Protein AF-A0AAU1NSQ8-F1 (afdb_monomer_lite)

Secondary structure (DSSP, 8-state):
--HHHHHHHHHHHHHHHTTT-HHHHHHHHT-S-HHHHIIIIITS-TT-HHHHHHHHHHTT---

Foldseek 3Di:
DDPVVCLQVQLQVQCVVVVNPLVSSCVSSVHPDSVVSCVVPVPDDPPPPVVVVVVCVVVVHDD

Radius of gyration: 11.73 Å; chains: 1; bounding box: 28×21×26 Å

Structure (mmCIF, N/CA/C/O backbone):
data_AF-A0AAU1NSQ8-F1
#
_entry.id   AF-A0AAU1NSQ8-F1
#
loop_
_atom_site.group_PDB
_atom_site.id
_atom_site.type_symbol
_atom_site.label_atom_id
_atom_site.label_alt_id
_atom_site.label_comp_id
_atom_site.label_asym_id
_atom_site.label_entity_id
_atom_site.label_seq_id
_atom_site.pdbx_PDB_ins_code
_atom_site.Cartn_x
_atom_site.Cartn_y
_atom_site.Cartn_z
_atom_site.occupancy
_atom_site.B_iso_or_equiv
_atom_site.auth_seq_id
_atom_site.auth_comp_id
_atom_site.auth_asym_id
_atom_site.auth_atom_id
_atom_site.pdbx_PDB_model_num
ATOM 1 N N . MET A 1 1 ? -13.627 5.985 5.366 1.00 72.75 1 MET A N 1
ATOM 2 C CA . MET A 1 1 ? -12.237 5.497 5.295 1.00 72.75 1 MET A CA 1
ATOM 3 C C . MET A 1 1 ? -11.302 6.624 5.710 1.00 72.75 1 MET A C 1
ATOM 5 O O . MET A 1 1 ? -11.457 7.734 5.209 1.00 72.75 1 MET A O 1
ATOM 9 N N . LYS A 1 2 ? -10.400 6.384 6.668 1.00 87.19 2 LYS A N 1
ATOM 10 C CA . LYS A 1 2 ? -9.392 7.380 7.076 1.00 87.19 2 LYS A CA 1
ATOM 11 C C . LYS A 1 2 ? -8.290 7.476 6.003 1.00 87.19 2 LYS A C 1
ATOM 13 O O . LYS A 1 2 ? -8.051 6.480 5.322 1.00 87.19 2 LYS A O 1
ATOM 18 N N . PRO A 1 3 ? -7.588 8.617 5.846 1.00 90.44 3 PRO A N 1
ATOM 19 C CA . PRO A 1 3 ? -6.586 8.778 4.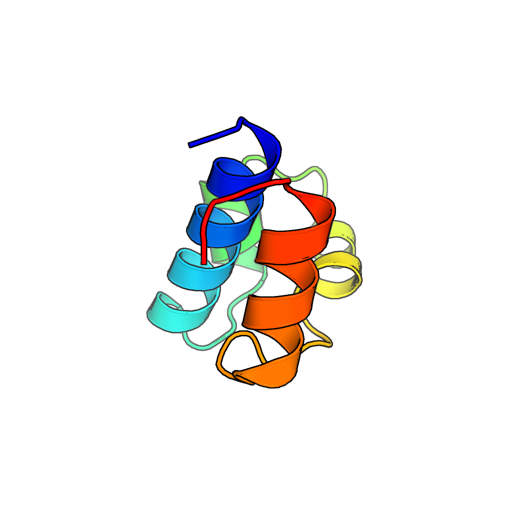784 1.00 90.44 3 PRO A CA 1
ATOM 20 C C . PRO A 1 3 ? -5.503 7.686 4.756 1.00 90.44 3 PRO A C 1
ATOM 22 O O . PRO A 1 3 ? -5.116 7.231 3.684 1.00 90.44 3 PRO A O 1
ATOM 25 N N . HIS A 1 4 ? -5.050 7.214 5.922 1.00 88.12 4 HIS A N 1
ATOM 26 C CA . HIS A 1 4 ? -4.076 6.121 6.014 1.00 88.12 4 HIS A CA 1
ATOM 27 C C . HIS A 1 4 ? -4.650 4.774 5.554 1.00 88.12 4 HIS A C 1
ATOM 29 O O . HIS A 1 4 ? -3.969 4.050 4.836 1.00 88.12 4 HIS A O 1
ATOM 35 N N . ALA A 1 5 ? -5.904 4.473 5.906 1.00 88.69 5 ALA A N 1
ATOM 36 C CA . ALA A 1 5 ? -6.580 3.239 5.516 1.00 88.69 5 ALA A CA 1
ATOM 37 C C . ALA A 1 5 ? -6.778 3.198 3.996 1.00 88.69 5 ALA A C 1
ATOM 39 O O . ALA A 1 5 ? -6.526 2.175 3.363 1.00 88.69 5 ALA A O 1
ATOM 40 N N . PHE A 1 6 ? -7.125 4.345 3.395 1.00 90.62 6 PHE A N 1
ATOM 41 C CA . PHE A 1 6 ? -7.185 4.492 1.940 1.00 90.62 6 PHE A CA 1
ATOM 42 C C . PHE A 1 6 ? -5.828 4.245 1.293 1.00 90.62 6 PHE A C 1
ATOM 44 O O . PHE A 1 6 ? -5.723 3.410 0.402 1.00 90.62 6 PHE A O 1
ATOM 51 N N . ARG A 1 7 ? -4.779 4.931 1.762 1.00 91.06 7 ARG A N 1
ATOM 52 C CA . ARG A 1 7 ? -3.436 4.800 1.185 1.00 91.06 7 ARG A CA 1
ATOM 53 C C . ARG A 1 7 ? -2.908 3.366 1.281 1.00 91.06 7 ARG A C 1
ATOM 55 O O . ARG A 1 7 ? -2.275 2.894 0.339 1.00 91.06 7 ARG A O 1
ATOM 62 N N . HIS A 1 8 ? -3.181 2.688 2.397 1.00 90.38 8 HIS A N 1
ATOM 63 C CA . HIS A 1 8 ? -2.815 1.291 2.595 1.00 90.38 8 HIS A CA 1
ATOM 64 C C . HIS A 1 8 ? -3.587 0.375 1.639 1.00 90.38 8 HIS A C 1
ATOM 66 O O . HIS A 1 8 ? -2.970 -0.288 0.815 1.00 90.38 8 HIS A O 1
ATOM 72 N N . THR A 1 9 ? -4.922 0.431 1.664 1.00 90.12 9 THR A N 1
ATOM 73 C CA . THR A 1 9 ? -5.785 -0.405 0.810 1.00 90.12 9 THR A CA 1
ATOM 74 C C . THR A 1 9 ? -5.483 -0.210 -0.675 1.00 90.12 9 THR A C 1
ATOM 76 O O . THR A 1 9 ? -5.374 -1.178 -1.418 1.00 90.12 9 THR A O 1
ATOM 79 N N . PHE A 1 10 ? -5.312 1.040 -1.111 1.00 93.44 10 PHE A N 1
ATOM 80 C CA . PHE A 1 10 ? -5.006 1.365 -2.500 1.00 93.44 10 PHE A CA 1
ATOM 81 C C . PHE A 1 10 ? -3.671 0.762 -2.945 1.00 93.44 10 PHE A C 1
ATOM 83 O O . PHE A 1 10 ? -3.617 0.097 -3.975 1.00 93.44 10 PHE A O 1
ATOM 90 N N . THR A 1 11 ? -2.600 0.973 -2.173 1.00 93.69 11 THR A N 1
ATOM 91 C CA . THR A 1 11 ? -1.266 0.503 -2.576 1.00 93.69 11 THR A CA 1
ATOM 92 C C . THR A 1 11 ? -1.204 -1.021 -2.596 1.00 93.69 11 THR A C 1
ATOM 94 O O . THR A 1 11 ? -0.686 -1.585 -3.557 1.00 93.69 11 THR A O 1
ATOM 97 N N . SER A 1 12 ? -1.798 -1.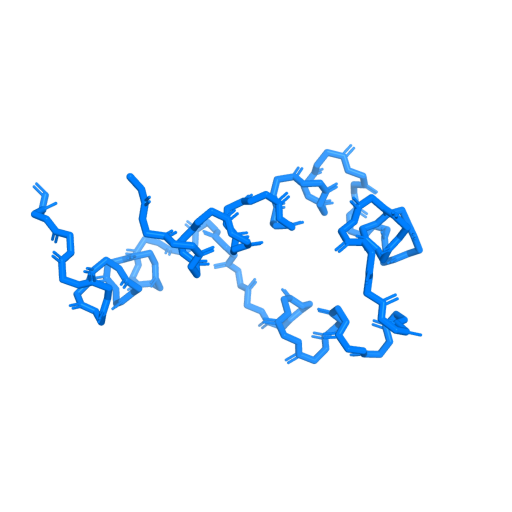689 -1.603 1.00 91.06 12 SER A N 1
ATOM 98 C CA . SER A 1 12 ? -1.849 -3.150 -1.580 1.00 91.06 12 SER A CA 1
ATOM 99 C C . SER A 1 12 ? -2.686 -3.732 -2.723 1.00 91.06 12 SER A C 1
ATOM 101 O O . SER A 1 12 ? -2.259 -4.696 -3.345 1.00 91.06 12 SER A O 1
ATOM 103 N N . ALA A 1 13 ? -3.827 -3.123 -3.070 1.00 93.00 13 ALA A N 1
ATOM 104 C CA . ALA A 1 13 ? -4.644 -3.574 -4.201 1.00 93.00 13 ALA A CA 1
ATOM 105 C C . ALA A 1 13 ? -3.930 -3.403 -5.552 1.00 93.00 13 ALA A C 1
ATOM 107 O O . ALA A 1 13 ? -4.078 -4.238 -6.441 1.00 93.00 13 ALA A O 1
ATOM 108 N N . VAL A 1 14 ? -3.141 -2.335 -5.718 1.00 94.62 14 VAL A N 1
ATOM 109 C CA . VAL A 1 14 ? -2.312 -2.159 -6.919 1.00 94.62 14 VAL A CA 1
ATOM 110 C C . VAL A 1 14 ? -1.203 -3.207 -6.976 1.00 94.62 14 VAL A C 1
ATOM 112 O O . VAL A 1 14 ? -0.954 -3.738 -8.052 1.00 94.62 14 VAL A O 1
ATOM 115 N N . LEU A 1 15 ? -0.550 -3.516 -5.851 1.00 92.06 15 LEU A N 1
ATOM 116 C CA . LEU A 1 15 ? 0.470 -4.567 -5.799 1.00 92.06 15 LEU A CA 1
ATOM 117 C C . LEU A 1 15 ? -0.110 -5.937 -6.156 1.00 92.06 15 LEU A C 1
ATOM 119 O O . LEU A 1 15 ? 0.481 -6.627 -6.978 1.00 92.06 15 LEU A O 1
ATOM 123 N N . ASP A 1 16 ? -1.271 -6.286 -5.604 1.00 91.19 16 ASP A N 1
ATOM 124 C CA . ASP A 1 16 ? -1.974 -7.539 -5.900 1.00 91.19 16 ASP A CA 1
ATOM 125 C C . ASP A 1 16 ? -2.347 -7.630 -7.392 1.00 91.19 16 ASP A C 1
ATOM 127 O O . ASP A 1 16 ? -1.968 -8.564 -8.097 1.00 91.19 16 ASP A O 1
ATOM 131 N N . ALA A 1 17 ? -2.967 -6.578 -7.938 1.00 94.19 17 ALA A N 1
ATOM 132 C CA . ALA A 1 17 ? -3.335 -6.519 -9.355 1.00 94.19 17 ALA A CA 1
ATOM 133 C C . ALA A 1 17 ? -2.131 -6.498 -10.317 1.00 94.19 17 ALA A C 1
ATOM 135 O O . ALA A 1 17 ? -2.279 -6.826 -11.496 1.00 94.19 17 ALA A O 1
ATOM 136 N N . ALA A 1 18 ? -0.959 -6.075 -9.840 1.00 93.44 18 ALA A N 1
ATOM 137 C CA . ALA A 1 18 ? 0.270 -5.978 -10.617 1.00 93.44 18 ALA A CA 1
ATOM 138 C C . ALA A 1 18 ? 1.253 -7.131 -10.351 1.00 93.44 18 ALA A C 1
ATOM 140 O O . ALA A 1 18 ? 2.414 -7.011 -10.745 1.00 93.44 18 ALA A O 1
ATOM 141 N N . ASP A 1 19 ? 0.817 -8.206 -9.685 1.00 91.44 19 ASP A N 1
ATOM 142 C CA . ASP A 1 19 ? 1.643 -9.375 -9.343 1.00 91.44 19 ASP A CA 1
ATOM 143 C C . ASP A 1 19 ? 2.946 -8.979 -8.615 1.00 91.44 19 ASP A C 1
ATOM 145 O O . ASP A 1 19 ? 4.058 -9.366 -8.973 1.00 91.44 19 ASP A O 1
ATOM 149 N N . GLY A 1 20 ? 2.819 -8.085 -7.629 1.00 90.44 20 GLY A N 1
ATOM 150 C CA . GLY A 1 20 ? 3.930 -7.590 -6.813 1.00 90.44 20 GLY A CA 1
ATOM 151 C C . GLY A 1 20 ? 4.846 -6.570 -7.501 1.00 90.44 20 GLY A C 1
ATOM 152 O O . GLY A 1 20 ? 5.899 -6.226 -6.960 1.00 90.44 20 GLY A O 1
ATOM 153 N N . ASN A 1 21 ? 4.491 -6.044 -8.680 1.00 93.56 21 ASN A N 1
ATOM 154 C CA . ASN A 1 21 ? 5.337 -5.083 -9.389 1.00 93.56 21 ASN A CA 1
ATOM 155 C C . ASN A 1 21 ? 5.428 -3.722 -8.668 1.00 93.56 21 ASN A C 1
ATOM 157 O O . ASN A 1 21 ? 4.573 -2.839 -8.801 1.00 93.56 21 ASN A O 1
ATOM 161 N N . LEU A 1 22 ? 6.543 -3.528 -7.962 1.00 94.00 22 LEU A N 1
ATOM 162 C CA . LEU A 1 22 ? 6.833 -2.329 -7.173 1.00 94.00 22 LEU A CA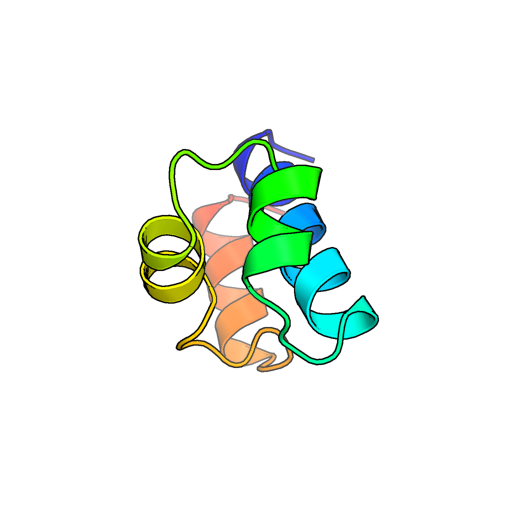 1
ATOM 163 C C . LEU A 1 22 ? 6.873 -1.035 -8.001 1.00 94.00 22 LEU A C 1
ATOM 165 O O . LEU A 1 22 ? 6.560 0.030 -7.470 1.00 94.00 22 LEU A O 1
ATOM 169 N N . LEU A 1 23 ? 7.254 -1.091 -9.285 1.00 96.50 23 LEU A N 1
ATOM 170 C CA . LEU A 1 23 ? 7.295 0.100 -10.144 1.00 96.50 23 LEU A CA 1
ATOM 171 C C . LEU A 1 23 ? 5.886 0.616 -10.437 1.00 96.50 23 LEU A C 1
ATOM 173 O O . LEU A 1 23 ? 5.640 1.815 -10.314 1.00 96.50 23 LEU A O 1
ATOM 177 N N . ILE A 1 24 ? 4.953 -0.286 -10.752 1.00 96.12 24 ILE A N 1
ATOM 178 C CA . ILE A 1 24 ? 3.551 0.071 -11.001 1.00 96.12 24 ILE A CA 1
ATOM 179 C C . ILE A 1 24 ? 2.922 0.645 -9.727 1.00 96.12 24 ILE A C 1
ATOM 181 O O . ILE A 1 24 ? 2.287 1.698 -9.774 1.00 96.12 24 ILE A O 1
ATOM 185 N N . ALA A 1 25 ? 3.149 0.007 -8.577 1.00 95.12 25 ALA A N 1
ATOM 186 C CA . ALA A 1 25 ? 2.640 0.490 -7.296 1.00 95.12 25 ALA A CA 1
ATOM 187 C C . ALA A 1 25 ? 3.228 1.852 -6.893 1.00 95.12 25 ALA A C 1
ATOM 189 O O . ALA A 1 25 ? 2.495 2.718 -6.404 1.00 95.12 25 ALA A O 1
ATOM 190 N N . ARG A 1 26 ? 4.527 2.079 -7.144 1.00 96.19 26 ARG A N 1
ATOM 191 C CA . ARG A 1 26 ? 5.173 3.382 -6.939 1.00 96.19 26 ARG A CA 1
ATOM 192 C C . ARG A 1 26 ? 4.478 4.464 -7.757 1.00 96.19 26 ARG A C 1
ATOM 194 O O . ARG A 1 26 ? 4.098 5.488 -7.192 1.00 96.19 26 ARG A O 1
ATOM 201 N N . ASP A 1 27 ? 4.316 4.227 -9.055 1.00 97.31 27 ASP A N 1
ATOM 202 C CA . ASP A 1 27 ? 3.795 5.222 -9.992 1.00 97.31 27 ASP A CA 1
ATOM 203 C C . ASP A 1 27 ? 2.312 5.513 -9.734 1.00 97.31 27 ASP A C 1
ATOM 205 O O . ASP A 1 27 ? 1.917 6.676 -9.668 1.00 97.31 27 ASP A O 1
ATOM 209 N N . ALA A 1 28 ? 1.503 4.479 -9.490 1.00 95.81 28 ALA A N 1
ATOM 210 C CA . ALA A 1 28 ? 0.085 4.632 -9.171 1.00 95.81 28 ALA A CA 1
ATOM 211 C C . ALA A 1 28 ? -0.148 5.342 -7.826 1.00 95.81 28 ALA A C 1
ATOM 213 O O . ALA A 1 28 ? -1.071 6.144 -7.697 1.00 95.81 28 ALA A O 1
ATOM 214 N N . GLY A 1 29 ? 0.676 5.047 -6.815 1.00 92.56 29 GLY A N 1
ATOM 215 C CA . GLY A 1 29 ? 0.561 5.623 -5.473 1.00 92.56 29 GLY A CA 1
ATOM 216 C C . GLY A 1 29 ? 1.292 6.951 -5.273 1.00 92.56 29 GLY A C 1
ATOM 217 O O . GLY A 1 29 ? 1.208 7.523 -4.184 1.00 92.56 29 GLY A O 1
ATOM 218 N N . GLY A 1 30 ? 2.020 7.437 -6.285 1.00 95.19 30 GLY A N 1
ATOM 219 C CA . GLY A 1 30 ? 2.827 8.656 -6.188 1.00 95.19 30 GLY A CA 1
ATOM 220 C C . GLY A 1 30 ? 3.938 8.560 -5.137 1.00 95.19 30 GLY A C 1
ATOM 221 O O . GLY A 1 30 ? 4.221 9.532 -4.433 1.00 95.19 30 GLY A O 1
ATOM 222 N N . TRP A 1 31 ? 4.535 7.378 -4.971 1.00 94.62 31 TRP A N 1
ATOM 223 C CA . TRP A 1 31 ? 5.603 7.150 -3.999 1.00 94.62 31 TRP A CA 1
ATOM 224 C C . TRP A 1 31 ? 6.947 7.666 -4.514 1.00 94.62 31 TRP A C 1
ATOM 226 O O . TRP A 1 31 ? 7.251 7.589 -5.701 1.00 94.62 31 TRP A O 1
ATOM 236 N N . ALA A 1 32 ? 7.791 8.153 -3.603 1.00 95.25 32 ALA A N 1
ATOM 237 C CA . ALA A 1 32 ? 9.091 8.720 -3.961 1.00 95.25 32 ALA A CA 1
ATOM 238 C C . ALA A 1 32 ? 10.058 7.689 -4.577 1.00 95.25 32 ALA A C 1
ATOM 240 O O . ALA A 1 32 ? 10.927 8.050 -5.367 1.00 95.25 32 ALA A O 1
ATOM 241 N N . SER A 1 33 ? 9.930 6.409 -4.215 1.00 94.94 33 SER A N 1
ATOM 242 C CA . SER A 1 33 ? 10.775 5.329 -4.727 1.00 94.94 33 SER A CA 1
ATOM 243 C C . SER A 1 33 ? 10.093 3.967 -4.579 1.00 94.94 33 SER A C 1
ATOM 245 O O . SER A 1 33 ? 9.154 3.824 -3.796 1.00 94.94 33 SER A O 1
ATOM 247 N N . THR A 1 34 ? 10.580 2.957 -5.305 1.00 94.81 34 THR A N 1
ATOM 248 C CA . THR A 1 34 ? 10.156 1.561 -5.107 1.00 94.81 34 THR A CA 1
ATOM 249 C C . THR A 1 34 ? 10.615 1.014 -3.761 1.00 94.81 34 THR A C 1
ATOM 251 O O . THR A 1 34 ? 9.885 0.229 -3.173 1.00 94.81 34 THR A O 1
ATOM 254 N N . ALA A 1 35 ? 11.761 1.472 -3.240 1.00 94.62 35 ALA A N 1
ATOM 255 C CA . ALA A 1 35 ? 12.238 1.102 -1.907 1.00 94.62 35 ALA A CA 1
ATOM 256 C C . ALA A 1 35 ? 11.213 1.479 -0.829 1.00 94.62 35 ALA A C 1
ATOM 258 O O . ALA A 1 35 ? 10.887 0.665 0.018 1.00 94.62 35 ALA A O 1
ATOM 259 N N . THR A 1 36 ? 10.605 2.666 -0.927 1.00 93.44 36 THR A N 1
ATOM 260 C CA . THR A 1 36 ? 9.535 3.073 -0.003 1.00 93.44 36 THR A CA 1
ATOM 261 C C . THR A 1 36 ? 8.306 2.165 -0.092 1.00 93.44 36 THR A C 1
ATOM 263 O O . THR A 1 36 ? 7.660 1.920 0.918 1.00 93.44 36 THR A O 1
ATOM 266 N N . VAL A 1 37 ? 7.949 1.675 -1.283 1.00 91.81 37 VAL A N 1
ATOM 267 C CA . VAL A 1 37 ? 6.817 0.746 -1.437 1.00 91.81 37 VAL A CA 1
ATOM 268 C C . VAL A 1 37 ? 7.161 -0.614 -0.836 1.00 91.81 37 VAL A C 1
ATOM 270 O O . VAL A 1 37 ? 6.360 -1.170 -0.096 1.00 91.81 37 VAL A O 1
ATOM 273 N N . ASP A 1 38 ? 8.357 -1.122 -1.107 1.00 91.50 38 ASP A N 1
ATOM 274 C CA . ASP A 1 38 ? 8.839 -2.408 -0.601 1.00 91.50 38 ASP A CA 1
ATOM 275 C C . ASP A 1 38 ? 8.945 -2.420 0.935 1.00 91.50 38 ASP A C 1
ATOM 277 O O . ASP A 1 38 ? 8.364 -3.264 1.621 1.00 91.50 38 ASP A O 1
ATOM 281 N N . GLU A 1 39 ? 9.574 -1.390 1.499 1.00 89.81 39 GLU A N 1
ATOM 282 C CA . GLU A 1 39 ? 9.728 -1.216 2.944 1.00 89.81 39 GLU A CA 1
ATOM 283 C C . GLU A 1 39 ? 8.396 -1.060 3.678 1.00 89.81 39 GLU A C 1
ATOM 285 O O . GLU A 1 39 ? 8.325 -1.373 4.860 1.00 89.81 39 GLU A O 1
ATOM 290 N N . VAL A 1 40 ? 7.346 -0.564 3.018 1.00 87.81 40 VAL A N 1
ATOM 291 C CA . VAL A 1 40 ? 6.039 -0.336 3.654 1.00 87.81 40 VAL A CA 1
ATOM 292 C C . VAL A 1 40 ? 5.060 -1.483 3.387 1.00 87.81 40 VAL A C 1
ATOM 294 O O . VAL A 1 40 ? 4.234 -1.773 4.250 1.00 87.81 40 VAL A O 1
ATOM 297 N N . TYR A 1 41 ? 5.148 -2.145 2.231 1.00 86.44 41 TYR A N 1
ATOM 298 C CA . TYR A 1 41 ? 4.140 -3.102 1.756 1.00 86.44 41 TYR A CA 1
ATOM 299 C C . TYR A 1 41 ? 4.703 -4.445 1.276 1.00 86.44 41 TYR A C 1
ATOM 301 O O . TYR A 1 41 ? 3.971 -5.425 1.282 1.00 86.44 41 TYR A O 1
ATOM 309 N N . GLY A 1 42 ? 5.969 -4.525 0.862 1.00 76.56 42 GLY A N 1
ATOM 310 C CA . GLY A 1 42 ? 6.537 -5.717 0.214 1.00 76.56 42 GLY A CA 1
ATOM 311 C C . GLY A 1 42 ? 6.799 -6.906 1.144 1.00 76.56 42 GLY A C 1
ATOM 312 O O . GLY A 1 42 ? 6.991 -8.026 0.681 1.00 76.56 42 GLY A O 1
ATOM 313 N N . HIS A 1 43 ? 6.791 -6.682 2.459 1.00 73.00 43 HIS A N 1
ATOM 314 C CA . HIS A 1 43 ? 7.193 -7.670 3.465 1.00 73.00 43 HIS A CA 1
ATOM 315 C C . HIS A 1 43 ? 6.025 -8.255 4.271 1.00 73.00 43 HIS A C 1
ATOM 317 O O . HIS A 1 43 ? 6.243 -9.166 5.071 1.00 73.00 43 HIS A O 1
ATOM 323 N N . VAL A 1 44 ? 4.805 -7.740 4.094 1.00 71.75 44 VAL A N 1
ATOM 324 C CA . VAL A 1 44 ? 3.625 -8.217 4.821 1.00 71.75 44 VAL A CA 1
ATOM 325 C C . VAL A 1 44 ? 2.656 -8.883 3.860 1.00 71.75 44 VAL A C 1
ATOM 327 O O . VAL A 1 44 ? 2.300 -8.304 2.837 1.00 71.75 44 VAL A O 1
ATOM 330 N N . ASP A 1 45 ? 2.187 -10.078 4.223 1.00 77.12 45 ASP A N 1
ATOM 331 C CA . ASP A 1 45 ? 1.034 -10.678 3.562 1.00 77.12 45 ASP A CA 1
ATOM 332 C C . ASP A 1 45 ? -0.213 -9.843 3.885 1.00 77.12 45 ASP A C 1
ATOM 334 O O . ASP A 1 45 ? -0.760 -9.899 4.988 1.00 77.12 45 ASP A O 1
ATOM 338 N N . VAL A 1 46 ? -0.649 -9.030 2.921 1.00 74.50 46 VAL A N 1
ATOM 339 C CA . VAL A 1 46 ? -1.842 -8.184 3.066 1.00 74.50 46 VAL A CA 1
ATOM 340 C C . VAL A 1 46 ? -3.117 -9.017 3.256 1.00 74.50 46 VAL A C 1
ATOM 342 O O . VAL A 1 46 ? -4.108 -8.514 3.785 1.00 74.50 46 VAL A O 1
ATOM 345 N N . HIS A 1 47 ? -3.106 -10.290 2.860 1.00 81.69 47 HIS A N 1
ATOM 346 C CA . HIS A 1 47 ? -4.241 -11.188 3.025 1.00 81.69 47 HIS A CA 1
ATOM 347 C C . HIS A 1 47 ? -4.232 -11.921 4.373 1.00 81.69 47 HIS A C 1
ATOM 349 O O . HIS A 1 47 ? -5.174 -12.668 4.650 1.00 81.69 47 HIS A O 1
ATOM 355 N N . ASP A 1 48 ? -3.233 -11.687 5.238 1.00 86.75 48 ASP A N 1
ATOM 356 C CA . ASP A 1 48 ? -3.229 -12.225 6.597 1.00 86.75 48 ASP A CA 1
ATOM 357 C C . ASP A 1 48 ? -4.369 -11.584 7.421 1.00 86.75 48 ASP A C 1
ATOM 359 O O . ASP A 1 48 ? -4.342 -10.381 7.718 1.00 86.75 48 ASP A O 1
ATOM 363 N N . PRO A 1 49 ? -5.373 -12.371 7.857 1.00 87.44 49 PRO A N 1
ATOM 364 C CA . PRO A 1 49 ? -6.503 -11.850 8.624 1.00 87.44 49 PRO A CA 1
ATOM 365 C C . PRO A 1 49 ? -6.094 -11.280 9.993 1.00 87.44 49 PRO A C 1
ATOM 367 O O . PRO A 1 49 ? -6.790 -10.423 10.542 1.00 87.44 49 PRO A O 1
ATOM 370 N N . THR A 1 50 ? -4.973 -11.729 10.560 1.00 90.62 50 THR A N 1
ATOM 371 C CA . THR A 1 50 ? -4.399 -11.194 11.803 1.00 90.62 50 THR A CA 1
ATOM 372 C C . THR A 1 50 ? -3.840 -9.798 11.576 1.00 90.62 50 THR A C 1
ATOM 374 O O . THR A 1 50 ? -4.060 -8.900 12.395 1.00 90.62 50 THR A O 1
ATOM 377 N N . PHE A 1 51 ? -3.142 -9.605 10.456 1.00 86.25 51 PHE A N 1
ATOM 378 C CA . PHE A 1 51 ? -2.595 -8.310 10.074 1.00 86.25 51 PHE A CA 1
ATOM 379 C C . PHE A 1 51 ? -3.711 -7.299 9.784 1.00 86.25 51 PHE A C 1
ATOM 381 O O . PHE A 1 51 ? -3.700 -6.204 10.351 1.00 86.25 51 PHE A O 1
ATOM 388 N N . ASP A 1 52 ? -4.732 -7.687 9.013 1.00 86.69 52 ASP A N 1
ATOM 389 C CA . ASP A 1 52 ? -5.913 -6.849 8.749 1.00 86.69 52 ASP A CA 1
ATOM 390 C C . ASP A 1 52 ? -6.624 -6.433 10.051 1.00 86.69 52 ASP A C 1
ATOM 392 O O . ASP A 1 52 ? -6.895 -5.251 10.281 1.00 86.69 52 ASP A O 1
ATO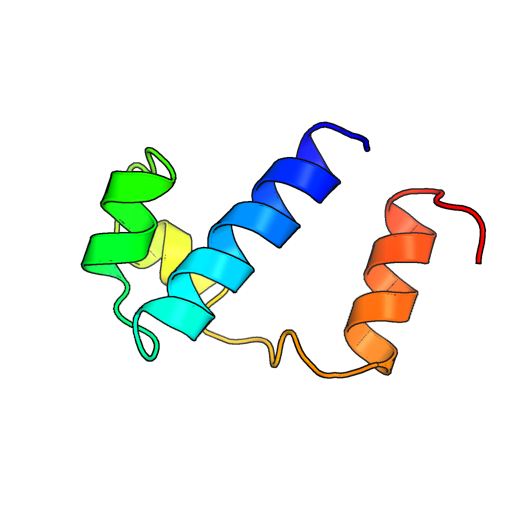M 396 N N . ALA A 1 53 ? -6.848 -7.373 10.976 1.00 89.75 53 ALA A N 1
ATOM 397 C CA . ALA A 1 53 ? -7.465 -7.070 12.267 1.00 89.75 53 ALA A CA 1
ATOM 398 C C . ALA A 1 53 ? -6.629 -6.092 13.119 1.00 89.75 53 ALA A C 1
ATOM 400 O O . ALA A 1 53 ? -7.190 -5.219 13.798 1.00 89.75 53 ALA A O 1
ATOM 401 N N . ALA A 1 54 ? -5.297 -6.209 13.083 1.00 90.25 54 ALA A N 1
ATOM 402 C CA . ALA A 1 54 ? -4.397 -5.281 13.762 1.00 90.25 54 ALA A CA 1
ATOM 403 C C . ALA A 1 54 ? -4.489 -3.869 13.161 1.00 90.25 54 ALA A C 1
ATOM 405 O O . ALA A 1 54 ? -4.612 -2.895 13.910 1.00 90.25 54 ALA A O 1
ATOM 406 N N . LEU A 1 55 ? -4.515 -3.750 11.829 1.00 87.88 55 LEU A N 1
ATOM 407 C CA . LEU A 1 55 ? -4.680 -2.469 11.142 1.00 87.88 55 LEU A CA 1
ATOM 408 C C . LEU A 1 55 ? -6.016 -1.810 11.481 1.00 87.88 55 LEU A C 1
ATOM 410 O O . LEU A 1 55 ? -6.019 -0.660 11.915 1.00 87.88 55 LEU A O 1
ATOM 414 N N . ARG A 1 56 ? -7.135 -2.541 11.393 1.00 87.94 56 ARG A N 1
ATOM 415 C CA . ARG A 1 56 ? -8.464 -2.019 11.767 1.0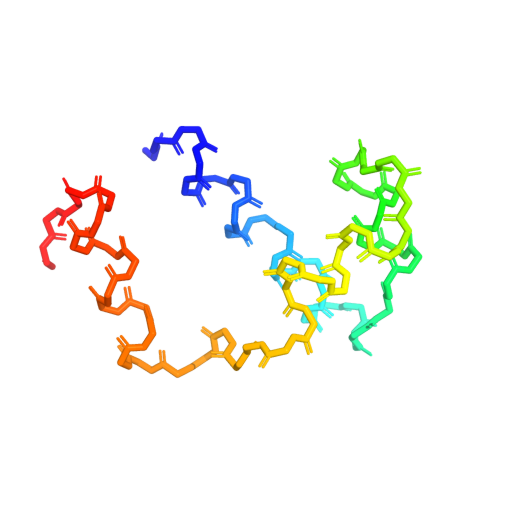0 87.94 56 ARG A CA 1
ATOM 416 C C . ARG A 1 56 ? -8.499 -1.511 13.206 1.00 87.94 56 ARG A C 1
ATOM 418 O O . ARG A 1 56 ? -9.064 -0.451 13.473 1.00 87.94 56 ARG A O 1
ATOM 425 N N . THR A 1 57 ? -7.838 -2.221 14.122 1.00 91.00 57 THR A N 1
ATOM 426 C CA . THR A 1 57 ? -7.720 -1.809 15.529 1.00 91.00 57 THR A CA 1
ATOM 427 C C . THR A 1 57 ? -6.949 -0.494 15.664 1.00 91.00 57 THR A C 1
ATOM 429 O O . THR A 1 57 ? -7.444 0.445 16.287 1.00 91.00 57 THR A O 1
ATOM 432 N N . VAL A 1 58 ? -5.764 -0.386 15.053 1.00 90.19 58 VAL A N 1
ATOM 433 C CA . VAL A 1 58 ? -4.926 0.831 15.097 1.00 90.19 58 VAL A CA 1
ATOM 434 C C . VAL A 1 58 ? -5.616 2.010 14.412 1.00 90.19 58 VAL A C 1
ATOM 436 O O . VAL A 1 58 ? -5.531 3.152 14.865 1.00 90.19 58 VAL A O 1
ATOM 439 N N . TRP A 1 59 ? -6.338 1.741 13.332 1.00 89.38 59 TRP A N 1
ATOM 440 C CA . TRP A 1 59 ? -7.104 2.741 12.608 1.00 89.38 59 TRP A CA 1
ATOM 441 C C . TRP A 1 59 ? -8.410 3.095 13.308 1.00 89.38 59 TRP A C 1
ATOM 443 O O . TRP A 1 59 ? -9.068 4.036 12.876 1.00 89.38 59 TRP A O 1
ATOM 453 N N . GLY A 1 60 ? -8.788 2.423 14.398 1.00 87.25 60 GLY A N 1
ATOM 454 C CA . GLY A 1 60 ? -10.033 2.665 15.125 1.00 87.25 60 GLY A CA 1
ATOM 455 C C . GLY A 1 60 ? -11.273 2.468 14.253 1.00 87.25 60 GLY A C 1
ATOM 456 O O . GLY A 1 60 ? -12.213 3.260 14.347 1.00 87.25 60 GLY A O 1
ATOM 457 N N . GLU A 1 61 ? -11.232 1.488 13.351 1.00 80.44 61 GLU A N 1
ATOM 458 C CA . GLU A 1 61 ? -12.380 1.071 12.550 1.00 80.44 61 GLU A CA 1
ATOM 459 C C . GLU A 1 61 ? -13.220 0.057 13.350 1.00 80.44 61 GLU A C 1
ATOM 461 O O . GLU A 1 61 ? -12.657 -0.788 14.054 1.00 80.44 61 GLU A O 1
ATOM 466 N N . PRO 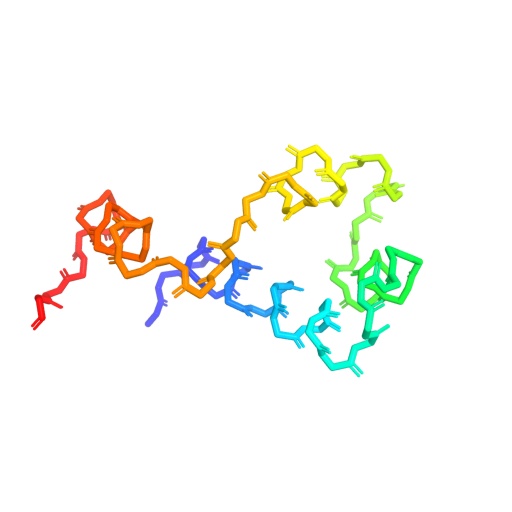A 1 62 ? -14.563 0.156 13.315 1.00 67.62 62 PRO A N 1
ATOM 467 C CA . PRO A 1 62 ? -15.419 -0.839 13.946 1.00 67.62 62 PRO A CA 1
ATOM 468 C C . PRO A 1 62 ? -15.195 -2.207 13.292 1.00 67.62 62 PRO A C 1
ATOM 470 O O . PRO A 1 62 ? -14.939 -2.290 12.092 1.00 67.62 62 PRO A O 1
ATOM 473 N N . LYS A 1 63 ? -15.253 -3.251 14.121 1.00 57.88 63 LYS A N 1
ATOM 474 C CA . LYS A 1 63 ? -14.936 -4.631 13.748 1.00 57.88 63 LYS A CA 1
ATOM 475 C C . LYS A 1 63 ? -15.834 -5.156 12.630 1.00 57.88 63 LYS A C 1
ATOM 477 O O . LYS A 1 63 ? -17.064 -4.955 12.749 1.00 57.88 63 LYS A O 1
#

Sequence (63 aa):
MKPHAFRHTFTSAVLDAADGNLLIARDAGGWASTATVDEVYGHVDVHDPTFDAALRTVWGEPK

pLDDT: mean 88.69, std 7.67, range [57.88, 97.31]